Protein 5A52 (pdb70)

Solvent-accessible surface area: 8551 Å² total; per-residue (Å²): 113,19,89,0,63,0,31,0,64,85,2,37,87,3,0,71,75,85,166,101,16,0,19,0,26,0,21,0,61,12,57,203,57,142,40,150,4,124,45,25,131,142,24,36,85,1,104,1,96,33,75,12,70,1,59,3,108,63,50,112,60,49,0,20,0,11,0,40,7,74,62,142,156,66,98,38,72,111,0,1,50,4,88,10,99,2,13,45,0,23,106,3,27,128,65,12,157,162,108,23,148,68,17,88,132,46,43,85,39,77,117,39,94,56,64,240,194,55,16,19,43,97,31,0,56,0,29,35,98,142,13,20,5,61,5,30,0,106,8,76,155,27,124,30,1,34,0,40,1,36,0,39,49,93

InterPro domains:
  IPR000008 C2 domain [PF00168] (6-92)
  IPR000008 C2 domain [PS50004] (1-104)
  IPR000008 C2 domain [SM00239] (7-102)
  IPR035892 C2 domain superfamily [G3DSA:2.60.40.150] (4-164)
  IPR035892 C2 domain superfamily [SSF49562] (2-161)
  IPR044562 Protein C2-DOMAIN ABA-RELATED [PTHR45933] (3-166)

Sequence (154 aa):
VGLLRIHVKRGVNNLAIRDISSSDPYIVVHCGKQKLKTRVVKHSVNPEWNDDLTLSVTDPNLPIKLTVYDYDLLSADDKMGEAEFHIGPFIEAIKFAHQLGPGLPNGTIIKKIEPSRKNCLSESSHIVLGKIVQNMFLRLQHVECGEVELQLEWI

Foldseek 3Di:
DWKKKKFFFKKDQWDADPVQAFFKKKWKDFPHDTDIFDTHPRDRIDGRRGIDMDDDDDQAGKIKMWMWGDDPPDPTDTGFMFIDGCVVVVVLVVVDVVVDPVDDAFDFSDWAADDPPGFAPGIWTFGGVWTKIWGWGFGPPHPGMIITIMMTID

GO terms:
  GO:0005509 calcium ion binding (F, IDA)
  GO:0005634 nucleus (C, IDA)
  GO:0005886 plasma membrane (C, IDA)
  GO:0005543 phospholipid binding (F, IMP)
  GO:0009789 positive regulation of abscisic acid-activated signaling pathway (P, IMP)
  GO:0005515 protein binding (F, IPI)
  GO:0009737 response to abscisic acid (P, IDA)

B-factor: mean 32.57, std 14.78, range [11.26, 95.15]

Organism: Arabidopsis thaliana (NCBI:txid3702)

Structure (mmCIF, N/CA/C/O backbone):
data_5A52
#
_entry.id   5A52
#
_cell.length_a   39.600
_cell.length_b   170.300
_cell.length_c   53.210
_cell.angle_alpha   90.00
_cell.angle_beta   90.00
_cell.angle_gamma   90.00
#
_symmetry.space_group_name_H-M   'C 2 2 21'
#
loop_
_entity.id
_entity.type
_entity.pdbx_description
1 polymer 'CALCIUM-DEPENDENT LIPID-BINDING DOMAIN-CONTAINING PROTEIN'
2 non-polymer 'SULFATE ION'
3 non-polymer GLYCEROL
4 non-polymer 'CALCIUM ION'
5 water water
#
loop_
_atom_site.group_PDB
_atom_site.id
_atom_site.type_symbol
_atom_site.label_atom_id
_atom_site.label_alt_id
_atom_site.label_comp_id
_atom_site.label_asym_id
_atom_site.label_entity_id
_atom_site.label_seq_id
_atom_site.pdbx_PDB_ins_code
_atom_site.Cartn_x
_atom_site.Cartn_y
_atom_site.Cartn_z
_atom_site.occupancy
_atom_site.B_iso_or_equiv
_atom_site.auth_seq_id
_atom_site.auth_comp_id
_atom_site.auth_asym_id
_atom_site.auth_atom_id
_atom_site.pdbx_PDB_model_num
ATOM 1 N N . VAL A 1 5 ? -3.737 14.346 57.575 1.00 59.22 5 VAL A N 1
ATOM 2 C CA . VAL A 1 5 ? -3.299 15.298 58.586 1.00 57.13 5 VAL A CA 1
ATOM 3 C C . VAL A 1 5 ? -2.124 14.774 59.411 1.00 53.94 5 VAL A C 1
ATOM 4 O O . VAL A 1 5 ? -1.993 13.572 59.621 1.00 50.88 5 VAL A O 1
ATOM 6 N N . GLY A 1 6 ? -1.271 15.692 59.862 1.00 54.64 6 GLY A N 1
ATOM 7 C CA . GLY A 1 6 ? -0.114 15.366 60.682 1.00 51.57 6 GLY A CA 1
ATOM 8 C C . GLY A 1 6 ? 0.709 16.617 60.949 1.00 52.76 6 GLY A C 1
ATOM 9 O O . GLY A 1 6 ? 0.330 17.702 60.516 1.00 52.15 6 GLY A O 1
ATOM 10 N N . LEU A 1 7 ? 1.827 16.482 61.657 1.00 51.50 7 LEU A N 1
ATOM 11 C CA . LEU A 1 7 ? 2.670 17.639 61.961 1.00 49.49 7 LEU A CA 1
ATOM 12 C C . LEU A 1 7 ? 4.048 17.528 61.324 1.00 46.28 7 LEU A C 1
ATOM 13 O O . LEU A 1 7 ? 4.830 16.654 61.671 1.00 44.95 7 LEU A O 1
ATOM 18 N N . LEU A 1 8 ? 4.359 18.437 60.412 1.00 44.98 8 LEU A N 1
ATOM 19 C CA . LEU A 1 8 ? 5.657 18.405 59.753 1.00 43.06 8 LEU A CA 1
ATOM 20 C C . LEU A 1 8 ? 6.656 19.317 60.446 1.00 37.10 8 LEU A C 1
ATOM 21 O O . LEU A 1 8 ? 6.470 20.530 60.465 1.00 40.06 8 LEU A O 1
ATOM 26 N N . ARG A 1 9 ? 7.706 18.740 61.026 1.00 34.33 9 ARG A N 1
ATOM 27 C CA . ARG A 1 9 ? 8.796 19.545 61.568 1.00 38.13 9 ARG A CA 1
ATOM 28 C C . ARG A 1 9 ? 9.852 19.809 60.502 1.00 34.49 9 ARG A C 1
ATOM 29 O O . ARG A 1 9 ? 10.464 18.883 59.981 1.00 32.67 9 ARG A O 1
ATOM 37 N N . ILE A 1 10 ? 10.053 21.083 60.192 1.00 32.45 10 ILE A N 1
ATOM 38 C CA . ILE A 1 10 ? 11.057 21.501 59.223 1.00 30.47 10 ILE A CA 1
ATOM 39 C C . ILE A 1 10 ? 12.258 22.045 59.975 1.00 27.50 10 ILE A C 1
ATOM 40 O O . ILE A 1 10 ? 12.170 23.114 60.576 1.00 27.98 10 ILE A O 1
ATOM 45 N N . HIS A 1 11 ? 13.369 21.318 59.981 1.00 25.26 11 HIS A N 1
ATOM 46 C CA . HIS A 1 11 ? 14.564 21.866 60.595 1.00 27.65 11 HIS A CA 1
ATOM 47 C C . HIS A 1 11 ? 15.300 22.660 59.540 1.00 25.41 11 HIS A C 1
ATOM 48 O O . HIS A 1 11 ? 15.837 22.088 58.606 1.00 23.72 11 HIS A O 1
ATOM 55 N N . VAL A 1 12 ? 15.283 23.979 59.677 1.00 23.87 12 VAL A N 1
ATOM 56 C CA . VAL A 1 12 ? 15.994 24.834 58.738 1.00 23.59 12 VAL A CA 1
ATOM 57 C C . VAL A 1 12 ? 17.427 24.950 59.220 1.00 24.86 12 VAL A C 1
ATOM 58 O O . VAL A 1 12 ? 17.690 25.622 60.218 1.00 26.16 12 VAL A O 1
ATOM 62 N N . LYS A 1 13 ? 18.354 24.283 58.542 1.00 21.11 13 LYS A N 1
ATOM 63 C CA . LYS A 1 13 ? 19.720 24.218 59.045 1.00 19.88 13 LYS A CA 1
ATOM 64 C C . LYS A 1 13 ? 20.552 25.431 58.670 1.00 22.85 13 LYS A C 1
ATOM 65 O O . LYS A 1 13 ? 21.072 26.123 59.537 1.00 24.17 13 LYS A O 1
ATOM 71 N N . ARG A 1 14 ? 20.686 25.701 57.379 1.00 19.36 14 ARG A N 1
ATOM 72 C CA . ARG A 1 14 ? 21.586 26.767 56.988 1.00 18.81 14 ARG A CA 1
ATOM 73 C C . ARG A 1 14 ? 21.266 27.224 55.585 1.00 17.89 14 ARG A C 1
ATOM 74 O O . ARG A 1 14 ? 20.564 26.525 54.845 1.00 16.96 14 ARG A O 1
ATOM 82 N N . GLY A 1 15 ? 21.749 28.416 55.261 1.00 17.77 15 GLY A N 1
ATOM 83 C CA . GLY A 1 15 ? 21.797 28.888 53.892 1.00 15.10 15 GLY A CA 1
ATOM 84 C C . GLY A 1 15 ? 23.233 28.932 53.424 1.00 17.64 15 GLY A C 1
ATOM 85 O O . GLY A 1 15 ? 24.172 29.147 54.214 1.00 19.40 15 GLY A O 1
ATOM 86 N N . VAL A 1 16 ? 23.413 28.720 52.130 1.00 16.85 16 VAL A N 1
ATOM 87 C CA . VAL A 1 16 ? 24.742 28.655 51.535 1.00 17.61 16 VAL A CA 1
ATOM 88 C C . VAL A 1 16 ? 24.808 29.600 50.335 1.00 16.63 16 VAL A C 1
ATOM 89 O O . VAL A 1 16 ? 24.006 29.488 49.401 1.00 18.32 16 VAL A O 1
ATOM 93 N N . ASN A 1 17 ? 25.729 30.562 50.392 1.00 17.19 17 ASN A N 1
ATOM 94 C CA A ASN A 1 17 ? 25.979 31.543 49.325 0.54 18.55 17 ASN A CA 1
ATOM 95 C CA B ASN A 1 17 ? 25.954 31.459 49.259 0.46 18.56 17 ASN A CA 1
ATOM 96 C C . ASN A 1 17 ? 24.709 32.252 48.892 1.00 17.83 17 ASN A C 1
ATOM 97 O O . ASN A 1 17 ? 24.382 32.345 47.708 1.00 14.55 17 ASN A O 1
ATOM 106 N N . LEU A 1 18 ? 24.009 32.792 49.875 1.00 14.32 18 LEU A N 1
ATOM 107 C CA . LEU A 1 18 ? 22.811 33.557 49.544 1.00 15.76 18 LEU A CA 1
ATOM 108 C C . LEU A 1 18 ? 23.136 34.883 48.880 1.00 12.80 18 LEU A C 1
ATOM 109 O O . LEU A 1 18 ? 24.287 35.383 48.920 1.00 17.09 18 LEU A O 1
ATOM 114 N N . ALA A 1 19 ? 22.121 35.470 48.262 1.00 12.45 19 ALA A N 1
ATOM 115 C CA . ALA A 1 19 ? 22.332 36.701 47.510 1.00 14.99 19 ALA A CA 1
ATOM 116 C C . ALA A 1 19 ? 22.472 37.921 48.382 1.00 14.28 19 ALA A C 1
ATOM 117 O O . ALA A 1 19 ? 21.920 37.990 49.495 1.00 16.45 19 ALA A O 1
ATOM 119 N N . ILE A 1 20 ? 23.227 38.896 47.873 1.00 13.39 20 ILE A N 1
ATOM 120 C CA . ILE A 1 20 ? 23.375 40.171 48.544 1.00 15.24 20 ILE A CA 1
ATOM 121 C C . ILE A 1 20 ? 22.248 41.105 48.158 1.00 16.24 20 ILE A C 1
ATOM 122 O O . ILE A 1 20 ? 22.001 41.330 46.964 1.00 17.00 20 ILE A O 1
ATOM 127 N N . ARG A 1 21 ? 21.546 41.633 49.156 1.00 14.02 21 ARG A N 1
ATOM 128 C CA . ARG A 1 21 ? 20.483 42.606 48.906 1.00 15.49 21 ARG A CA 1
ATOM 129 C C . ARG A 1 21 ? 20.656 43.947 49.631 1.00 18.72 21 ARG A C 1
ATOM 130 O O . ARG A 1 21 ? 19.831 44.868 49.462 1.00 18.64 21 ARG A O 1
ATOM 138 N N . ASP A 1 22 ? 21.724 44.084 50.418 1.00 15.45 22 ASP A N 1
ATOM 139 C CA . ASP A 1 22 ? 22.006 45.342 51.097 1.00 16.94 22 ASP A CA 1
ATOM 140 C C . ASP A 1 22 ? 23.474 45.733 50.921 1.00 18.96 22 ASP A C 1
ATOM 141 O O . ASP A 1 22 ? 24.117 46.205 51.866 1.00 20.42 22 ASP A O 1
ATOM 146 N N . ILE A 1 23 ? 23.962 45.500 49.709 1.00 16.09 23 ILE A N 1
ATOM 147 C CA . ILE A 1 23 ? 25.286 45.898 49.204 1.00 16.26 23 ILE A CA 1
ATOM 148 C C . ILE A 1 23 ? 26.422 45.102 49.833 1.00 16.43 23 ILE A C 1
ATOM 149 O O . ILE A 1 23 ? 27.151 44.384 49.145 1.00 17.61 23 ILE A O 1
ATOM 154 N N . SER A 1 24 ? 26.550 45.213 51.145 1.00 15.28 24 SER A N 1
ATOM 155 C CA . SER A 1 24 ? 27.647 44.568 51.863 1.00 16.31 24 SER A CA 1
ATOM 156 C C . SER A 1 24 ? 27.250 43.209 52.445 1.00 15.53 24 SER A C 1
ATOM 157 O O . SER A 1 24 ? 28.090 42.366 52.747 1.00 17.51 24 SER A O 1
ATOM 160 N N . SER A 1 25 ? 25.938 42.988 52.589 1.00 13.19 25 SER A N 1
ATOM 161 C CA . SER A 1 25 ? 25.444 41.792 53.234 1.00 12.43 25 SER A CA 1
ATOM 162 C C . SER A 1 25 ? 23.953 41.681 52.944 1.00 16.11 25 SER A C 1
ATOM 163 O O . SER A 1 25 ? 23.412 42.453 52.126 1.00 15.83 25 SER A O 1
ATOM 166 N N . SER A 1 26 ? 23.321 40.727 53.626 1.00 14.95 26 SER A N 1
ATOM 167 C CA . SER A 1 26 ? 21.855 40.617 53.732 1.00 13.45 26 SER A CA 1
ATOM 168 C C . SER A 1 26 ? 21.570 40.251 55.180 1.00 14.18 26 SER A C 1
ATOM 169 O O . SER A 1 26 ? 22.502 39.893 55.926 1.00 15.32 26 SER A O 1
ATOM 172 N N . ASP A 1 27 ? 20.304 40.368 55.584 1.00 14.21 27 ASP A N 1
ATOM 173 C CA . ASP A 1 27 ? 19.835 39.914 56.896 1.00 12.86 27 ASP A CA 1
ATOM 174 C C . ASP A 1 27 ? 18.772 38.821 56.679 1.00 14.58 27 ASP A C 1
ATOM 175 O O . ASP A 1 27 ? 17.571 39.064 56.833 1.00 13.69 27 ASP A O 1
ATOM 180 N N . PRO A 1 28 ? 19.197 37.608 56.334 1.00 13.59 28 PRO A N 1
ATOM 181 C CA . PRO A 1 28 ? 18.219 36.639 55.810 1.00 13.48 28 PRO A CA 1
ATOM 182 C C . PRO A 1 28 ? 17.362 35.947 56.861 1.00 14.01 28 PRO A C 1
ATOM 183 O O . PRO A 1 28 ? 17.814 35.572 57.950 1.00 14.60 28 PRO A O 1
ATOM 187 N N . TYR A 1 29 ? 16.104 35.765 56.487 1.00 13.20 29 TYR A N 1
ATOM 188 C CA . TYR A 1 29 ? 15.204 34.867 57.186 1.00 13.70 29 TYR A CA 1
ATOM 189 C C . TYR A 1 29 ? 14.352 34.144 56.164 1.00 15.91 29 TYR A C 1
ATOM 190 O O . TYR A 1 29 ? 14.252 34.550 54.998 1.00 14.11 29 TYR A O 1
ATOM 199 N N . ILE A 1 30 ? 13.709 33.078 56.616 1.00 14.47 30 ILE A N 1
ATOM 200 C CA . ILE A 1 30 ? 12.905 32.248 55.727 1.00 12.68 30 ILE A CA 1
ATOM 201 C C . ILE A 1 30 ? 11.451 32.307 56.126 1.00 15.62 30 ILE A C 1
ATOM 202 O O . ILE A 1 30 ? 11.145 32.331 57.315 1.00 16.73 30 ILE A O 1
ATOM 207 N N . VAL A 1 31 ? 10.574 32.363 55.127 1.00 14.71 31 VAL A N 1
ATOM 208 C CA . VAL A 1 31 ? 9.133 32.180 55.359 1.00 18.12 31 VAL A CA 1
ATOM 209 C C . VAL A 1 31 ? 8.717 30.884 54.681 1.00 19.23 31 VAL A C 1
ATOM 210 O O . VAL A 1 31 ? 8.966 30.695 53.496 1.00 17.95 31 VAL A O 1
ATOM 214 N N . VAL A 1 32 ? 8.057 29.998 55.423 1.00 19.92 32 VAL A N 1
ATOM 215 C CA . VAL A 1 32 ? 7.503 28.798 54.819 1.00 20.93 32 VAL A CA 1
ATOM 216 C C . VAL A 1 32 ? 6.015 29.004 54.758 1.00 25.45 32 VAL A C 1
ATOM 217 O O . VAL A 1 32 ? 5.416 29.475 55.719 1.00 22.83 32 VAL A O 1
ATOM 221 N N . HIS A 1 33 ? 5.405 28.729 53.625 1.00 27.25 33 HIS A N 1
ATOM 222 C CA . HIS A 1 33 ? 3.971 28.800 53.667 1.00 34.48 33 HIS A CA 1
ATOM 223 C C . HIS A 1 33 ? 3.322 27.709 52.851 1.00 36.74 33 HIS A C 1
ATOM 224 O O . HIS A 1 33 ? 3.744 27.336 51.758 1.00 29.98 33 HIS A O 1
ATOM 231 N N . CYS A 1 34 ? 2.317 27.135 53.479 1.00 37.16 34 CYS A N 1
ATOM 232 C CA . CYS A 1 34 ? 1.625 25.991 52.948 1.00 41.52 34 CYS A CA 1
ATOM 233 C C . CYS A 1 34 ? 0.161 26.384 52.988 1.00 46.18 34 CYS A C 1
ATOM 234 O O . CYS A 1 34 ? -0.372 26.624 54.076 1.00 46.32 34 CYS A O 1
ATOM 237 N N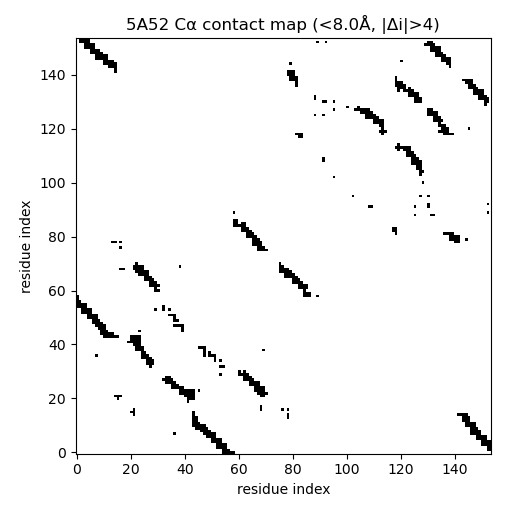 . GLY A 1 35 ? -0.466 26.529 51.822 1.00 49.32 35 GLY A N 1
ATOM 238 C CA . GLY A 1 35 ? -1.768 27.167 51.759 1.00 54.54 35 GLY A CA 1
ATOM 239 C C . GLY A 1 35 ? -1.790 28.505 52.477 1.00 53.45 35 GLY A C 1
ATOM 240 O O . GLY A 1 35 ? -1.449 29.560 51.929 1.00 57.84 35 GLY A O 1
ATOM 241 N N . LYS A 1 36 ? -2.142 28.433 53.751 1.00 53.97 36 LYS A N 1
ATOM 242 C CA . LYS A 1 36 ? -2.490 29.611 54.525 1.00 49.48 36 LYS A CA 1
ATOM 243 C C . LYS A 1 36 ? -1.705 29.699 55.830 1.00 43.75 36 LYS A C 1
ATOM 244 O O . LYS A 1 36 ? -1.755 30.710 56.529 1.00 45.72 36 LYS A O 1
ATOM 250 N N . GLN A 1 37 ? -0.999 28.628 56.166 1.00 44.35 37 GLN A N 1
ATOM 251 C CA . GLN A 1 37 ? 0.003 28.714 57.209 1.00 41.61 37 GLN A CA 1
ATOM 252 C C . GLN A 1 37 ? 1.139 29.569 56.670 1.00 35.35 37 GLN A C 1
ATOM 253 O O . GLN A 1 37 ? 1.506 29.442 55.505 1.00 34.82 37 GLN A O 1
ATOM 259 N N . LYS A 1 38 ? 1.645 30.474 57.494 1.00 31.60 38 LYS A N 1
ATOM 260 C CA . LYS A 1 38 ? 2.910 31.157 57.207 1.00 30.05 38 LYS A CA 1
ATOM 261 C C . LYS A 1 38 ? 3.745 31.153 58.466 1.00 31.63 38 LYS A C 1
ATOM 262 O O . LYS A 1 38 ? 3.313 31.648 59.499 1.00 36.74 38 LYS A O 1
ATOM 268 N N . LEU A 1 39 ? 4.927 30.559 58.392 1.00 24.48 39 LEU A N 1
ATOM 269 C CA . LEU A 1 39 ? 5.805 30.485 59.541 1.00 24.71 39 LEU A CA 1
ATOM 270 C C . LEU A 1 39 ? 7.135 31.085 59.134 1.00 26.57 39 LEU A C 1
ATOM 271 O O . LEU A 1 39 ? 7.521 30.984 57.970 1.00 23.57 39 LEU A O 1
ATOM 276 N N . LYS A 1 40 ? 7.820 31.711 60.076 1.00 23.18 40 LYS A N 1
ATOM 277 C CA . LYS A 1 40 ? 9.101 32.352 59.763 1.00 19.52 40 LYS A CA 1
ATOM 278 C C . LYS A 1 40 ? 10.207 31.923 60.715 1.00 25.42 40 LYS A C 1
ATOM 279 O O . LYS A 1 40 ? 9.968 31.645 61.900 1.00 23.09 40 LYS A O 1
ATOM 285 N N . THR A 1 41 ? 11.428 31.860 60.196 1.00 18.29 41 THR A N 1
ATOM 286 C CA . THR A 1 41 ? 12.610 31.690 61.037 1.00 18.79 41 THR A CA 1
ATOM 287 C C . THR A 1 41 ? 13.073 32.996 61.670 1.00 18.31 41 THR A C 1
ATOM 288 O O . THR A 1 41 ? 12.619 34.086 61.298 1.00 19.41 41 THR A O 1
ATOM 292 N N . ARG A 1 42 ? 14.040 32.877 62.574 1.00 18.33 42 ARG A N 1
ATOM 293 C CA . ARG A 1 42 ? 14.755 34.043 63.074 1.00 16.83 42 ARG A CA 1
ATOM 294 C C . ARG A 1 42 ? 15.586 34.683 61.963 1.00 16.43 42 ARG A C 1
ATOM 295 O O . ARG A 1 42 ? 15.859 34.065 60.918 1.00 17.55 42 ARG A O 1
ATOM 303 N N . VAL A 1 43 ? 15.951 35.933 62.183 1.00 16.90 43 VAL A N 1
ATOM 304 C CA . VAL A 1 43 ? 16.790 36.671 61.256 1.00 16.05 43 VAL A CA 1
ATOM 305 C C . VAL A 1 43 ? 18.243 36.475 61.681 1.00 18.57 43 VAL A C 1
ATOM 306 O O . VAL A 1 43 ? 18.578 36.585 62.872 1.00 19.15 43 VAL A O 1
ATOM 310 N N . VAL A 1 44 ? 19.108 36.193 60.717 1.00 16.20 44 VAL A N 1
ATOM 311 C CA . VAL A 1 44 ? 20.538 36.210 60.964 1.00 15.62 44 VAL A CA 1
ATOM 312 C C . VAL A 1 44 ? 21.091 37.487 60.347 1.00 19.72 44 VAL A C 1
ATOM 313 O O . VAL A 1 44 ? 20.968 37.706 59.146 1.00 20.12 44 VAL A O 1
ATOM 317 N N . LYS A 1 45 ? 21.692 38.351 61.160 1.00 17.77 45 LYS A N 1
ATOM 318 C CA . LYS A 1 45 ? 22.125 39.652 60.660 1.00 17.44 45 LYS A CA 1
ATOM 319 C C . LYS A 1 45 ? 23.457 39.556 59.920 1.00 18.35 45 LYS A C 1
ATOM 320 O O . LYS A 1 45 ? 24.352 38.807 60.332 1.00 17.72 45 LYS A O 1
ATOM 326 N N . HIS A 1 46 ? 23.558 40.312 58.828 1.00 16.69 46 HIS A N 1
ATOM 327 C CA . HIS A 1 46 ? 24.813 40.503 58.088 1.00 17.57 46 HIS A CA 1
ATOM 328 C C . HIS A 1 46 ? 25.492 39.189 57.714 1.00 19.22 46 HIS A C 1
ATOM 329 O O . HIS A 1 46 ? 26.656 38.946 58.085 1.00 17.00 46 HIS A O 1
ATOM 336 N N . SER A 1 47 ? 24.785 38.349 56.945 1.00 13.87 47 SER A N 1
ATOM 337 C CA . SER A 1 47 ? 25.264 37.004 56.619 1.00 14.33 47 SER A CA 1
ATOM 338 C C . SER A 1 47 ? 24.709 36.541 55.291 1.00 16.52 47 SER A C 1
ATOM 339 O O . SER A 1 47 ? 23.528 36.772 55.002 1.00 17.98 47 SER A O 1
ATOM 342 N N . VAL A 1 48 ? 25.535 35.901 54.470 1.00 16.06 48 VAL A N 1
ATOM 343 C CA . VAL A 1 48 ? 25.005 35.183 53.314 1.00 13.66 48 VAL A CA 1
ATOM 344 C C . VAL A 1 48 ? 25.257 33.698 53.446 1.00 16.72 48 VAL A C 1
ATOM 345 O O . VAL A 1 48 ? 24.996 32.949 52.513 1.00 17.32 48 VAL A O 1
ATOM 349 N N . ASN A 1 49 ? 25.754 33.267 54.603 1.00 14.27 49 ASN A N 1
ATOM 350 C CA . ASN A 1 49 ? 25.806 31.834 54.914 1.00 16.31 49 ASN A CA 1
ATOM 351 C C . ASN A 1 49 ? 25.240 31.564 56.290 1.00 20.81 49 ASN A C 1
ATOM 352 O O . ASN A 1 49 ? 25.931 31.026 57.160 1.00 20.72 49 ASN A O 1
ATOM 357 N N . PRO A 1 50 ? 23.973 31.933 56.505 1.00 15.98 50 PRO A N 1
ATOM 358 C CA . PRO A 1 50 ? 23.403 31.905 57.849 1.00 15.40 50 PRO A CA 1
ATOM 359 C C . PRO A 1 50 ? 23.195 30.510 58.378 1.00 18.57 50 PRO A C 1
ATOM 360 O O . PRO A 1 50 ? 22.726 29.623 57.665 1.00 21.39 50 PRO A O 1
ATOM 364 N N . GLU A 1 51 ? 23.531 30.325 59.650 1.00 17.82 51 GLU A N 1
ATOM 365 C CA . GLU A 1 51 ? 23.292 29.045 60.298 1.00 21.14 51 GLU A CA 1
ATOM 366 C C . GLU A 1 51 ? 22.066 29.186 61.169 1.00 23.04 51 GLU A C 1
ATOM 367 O O . GLU A 1 51 ? 22.166 29.403 62.384 1.00 26.63 51 GLU A O 1
ATOM 373 N N . TRP A 1 52 ? 20.904 29.097 60.548 1.00 17.91 52 TRP A N 1
ATOM 374 C CA . TRP A 1 52 ? 19.677 29.377 61.253 1.00 20.68 52 TRP A CA 1
ATOM 375 C C . TRP A 1 52 ? 19.476 28.397 62.399 1.00 22.14 52 TRP A C 1
ATOM 376 O O . TRP A 1 52 ? 19.155 28.803 63.513 1.00 20.64 52 TRP A O 1
ATOM 387 N N . ASN A 1 53 ? 19.668 27.112 62.109 1.00 23.27 53 ASN A N 1
ATOM 388 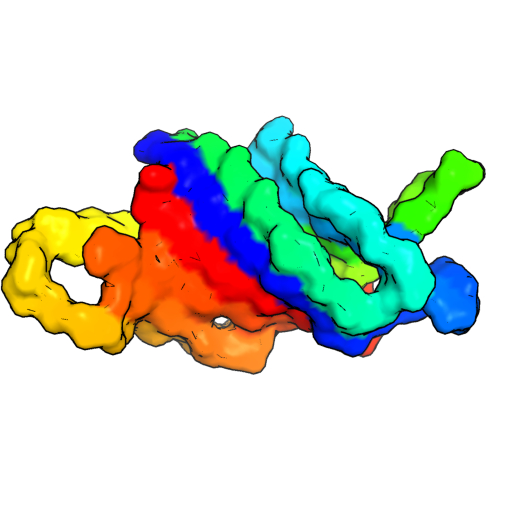C CA . ASN A 1 53 ? 19.418 26.062 63.084 1.00 24.22 53 ASN A CA 1
ATOM 389 C C . ASN A 1 53 ? 18.100 26.261 63.812 1.00 28.33 53 ASN A C 1
ATOM 390 O O . ASN A 1 53 ? 18.042 26.232 65.040 1.00 25.53 53 ASN A O 1
ATOM 395 N N . ASP A 1 54 ? 17.046 26.462 63.032 1.00 23.04 54 ASP A N 1
ATOM 396 C CA . ASP A 1 54 ? 15.754 26.886 63.542 1.00 23.80 54 ASP A CA 1
ATOM 397 C C . ASP A 1 54 ? 14.669 25.914 63.120 1.00 31.28 54 ASP A C 1
ATOM 398 O O . ASP A 1 54 ? 14.645 25.471 61.970 1.00 30.92 54 ASP A O 1
ATOM 403 N N . ASP A 1 55 ? 13.769 25.569 64.036 1.00 31.56 55 ASP A N 1
ATOM 404 C CA . ASP A 1 55 ? 12.730 24.601 63.710 1.00 34.14 55 ASP A CA 1
ATOM 405 C C . ASP A 1 55 ? 11.376 25.249 63.464 1.00 28.44 55 ASP A C 1
ATOM 406 O O . ASP A 1 55 ? 10.937 26.122 64.214 1.00 34.73 55 ASP A O 1
ATOM 411 N N . LEU A 1 56 ? 10.724 24.816 62.393 1.00 29.28 56 LEU A N 1
ATOM 412 C CA . LEU A 1 56 ? 9.373 25.238 62.087 1.00 27.89 56 LEU A CA 1
ATOM 413 C C . LEU A 1 56 ? 8.497 24.005 62.160 1.00 39.28 56 LEU A C 1
ATOM 414 O O . LEU A 1 56 ? 8.945 22.906 61.844 1.00 37.77 56 LEU A O 1
ATOM 419 N N . THR A 1 57 ? 7.258 24.180 62.597 1.00 34.07 57 THR A N 1
ATOM 420 C CA . THR A 1 57 ? 6.344 23.057 62.699 1.00 39.62 57 THR A CA 1
ATOM 421 C C . THR A 1 57 ? 5.072 23.367 61.923 1.00 36.01 57 THR A C 1
ATOM 422 O O . THR A 1 57 ? 4.321 24.271 62.276 1.00 41.24 57 THR A O 1
ATOM 426 N N . LEU A 1 58 ? 4.836 22.607 60.862 1.00 42.21 58 LEU A N 1
ATOM 427 C CA . LEU A 1 58 ? 3.704 22.850 59.986 1.00 42.13 58 LEU A CA 1
ATOM 428 C C . LEU A 1 58 ? 2.611 21.805 60.202 1.00 45.87 58 LEU A C 1
ATOM 429 O O . LEU A 1 58 ? 2.905 20.6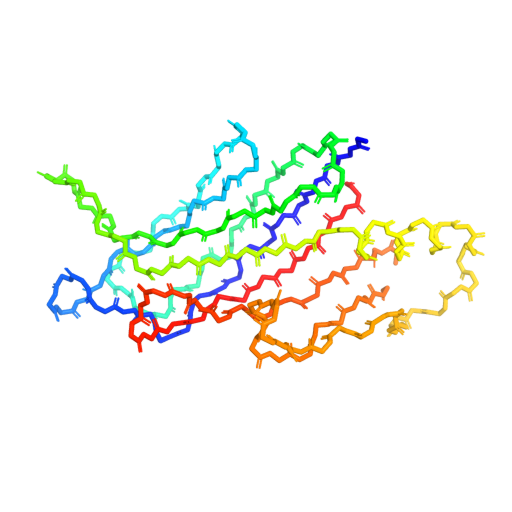24 60.396 1.00 47.94 58 LEU A O 1
ATOM 434 N N . SER A 1 59 ? 1.358 22.246 60.174 1.00 47.23 59 SER A N 1
ATOM 435 C CA . SER A 1 59 ? 0.229 21.327 60.256 1.00 50.04 59 SER A CA 1
ATOM 436 C C . SER A 1 59 ? -0.233 20.971 58.855 1.00 49.98 59 SER A C 1
ATOM 437 O O . SER A 1 59 ? -0.748 21.816 58.128 1.00 52.13 59 SER A O 1
ATOM 440 N N . VAL A 1 60 ? -0.037 19.719 58.468 1.00 50.76 60 VAL A N 1
ATOM 441 C CA . VAL A 1 60 ? -0.448 19.290 57.144 1.00 54.03 60 VAL A CA 1
ATOM 442 C C . VAL A 1 60 ? -1.889 18.802 57.183 1.00 59.87 60 VAL A C 1
ATOM 443 O O . VAL A 1 60 ? -2.273 18.068 58.086 1.00 56.70 60 VAL A O 1
ATOM 447 N N . THR A 1 61 ? -2.697 19.250 56.231 1.00 58.55 61 THR A N 1
ATOM 448 C CA . THR A 1 61 ? -4.021 18.673 56.044 1.00 63.07 61 THR A CA 1
ATOM 449 C C . THR A 1 61 ? -3.980 17.807 54.802 1.00 62.93 61 THR A C 1
ATOM 450 O O . THR A 1 61 ? -4.358 16.635 54.815 1.00 62.04 61 THR A O 1
ATOM 454 N N . ASP A 1 62 ? -3.479 18.418 53.736 1.00 58.16 62 ASP A N 1
ATOM 455 C CA . ASP A 1 62 ? -3.472 17.855 52.398 1.00 51.45 62 ASP A CA 1
ATOM 456 C C . ASP A 1 62 ? -2.036 17.562 51.973 1.00 53.14 62 ASP A C 1
ATOM 457 O O . ASP A 1 62 ? -1.303 18.468 51.595 1.00 50.65 62 ASP A O 1
ATOM 462 N N . PRO A 1 63 ? -1.634 16.285 52.015 1.00 52.74 63 PRO A N 1
ATOM 463 C CA . PRO A 1 63 ? -0.237 15.923 51.750 1.00 51.87 63 PRO A CA 1
ATOM 464 C C . PRO A 1 63 ? 0.251 16.211 50.327 1.00 46.03 63 PRO A C 1
ATOM 465 O O . PRO A 1 63 ? 1.454 16.112 50.086 1.00 42.04 63 PRO A O 1
ATOM 469 N N . ASN A 1 64 ? -0.644 16.565 49.410 1.00 46.09 64 ASN A N 1
ATOM 470 C CA . ASN A 1 64 ? -0.253 16.717 48.011 1.00 45.41 64 ASN A CA 1
ATOM 471 C C . ASN A 1 64 ? 0.012 18.152 47.559 1.00 46.72 64 ASN A C 1
ATOM 472 O O . ASN A 1 64 ? 0.528 18.365 46.460 1.00 41.92 64 ASN A O 1
ATOM 477 N N . LEU A 1 65 ? -0.332 19.138 48.383 1.00 42.91 65 LEU A N 1
ATOM 478 C CA . LEU A 1 65 ? -0.074 20.518 47.987 1.00 42.50 65 LEU A CA 1
ATOM 479 C C . LEU A 1 65 ? 1.344 20.900 48.382 1.00 41.91 65 LEU A C 1
ATOM 480 O O . LEU A 1 65 ? 1.835 20.487 49.431 1.00 39.50 65 LEU A O 1
ATOM 485 N N . PRO A 1 66 ? 2.015 21.673 47.522 1.00 40.77 66 PRO A N 1
ATOM 486 C CA . PRO A 1 66 ? 3.437 21.946 47.731 1.00 36.93 66 PRO A CA 1
ATOM 487 C C . PRO A 1 66 ? 3.669 22.853 48.920 1.00 31.54 66 PRO A C 1
ATOM 488 O O . PRO A 1 66 ? 2.790 23.617 49.297 1.00 34.03 66 PRO A O 1
ATOM 492 N N . ILE A 1 67 ? 4.855 22.750 49.503 1.00 29.68 67 ILE A N 1
ATOM 493 C CA . ILE A 1 67 ? 5.274 23.640 50.565 1.00 27.53 67 ILE A CA 1
ATOM 494 C C . ILE A 1 67 ? 6.228 24.661 49.951 1.00 23.99 67 ILE A C 1
ATOM 495 O O . ILE A 1 67 ? 7.184 24.280 49.279 1.00 26.08 67 ILE A O 1
ATOM 500 N N . LYS A 1 68 ? 5.945 25.946 50.147 1.00 23.24 68 LYS A N 1
ATOM 501 C CA . LYS A 1 68 ? 6.746 27.003 49.527 1.00 21.66 68 LYS A CA 1
ATOM 502 C C . LYS A 1 68 ? 7.680 27.616 50.548 1.00 24.77 68 LYS A C 1
ATOM 503 O O . LYS A 1 68 ? 7.281 27.865 51.679 1.00 22.82 68 LYS A O 1
ATOM 505 N N . LEU A 1 69 ? 8.929 27.838 50.146 1.00 18.52 69 LEU A N 1
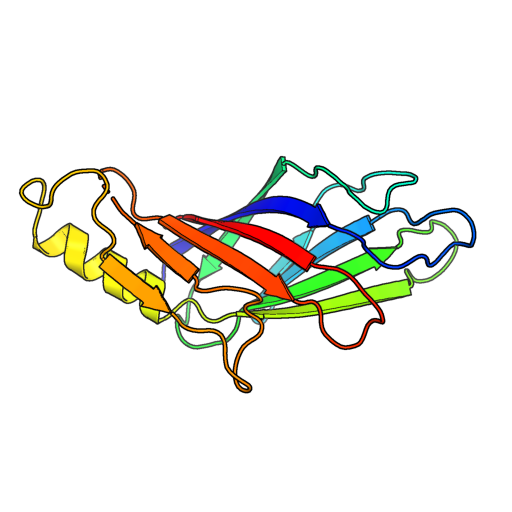ATOM 506 C CA . LEU A 1 69 ? 9.927 28.435 51.031 1.00 19.76 69 LEU A CA 1
ATOM 507 C C . LEU A 1 69 ? 10.459 29.688 50.343 1.00 18.83 69 LEU A C 1
ATOM 508 O O . LEU A 1 69 ? 10.742 29.662 49.148 1.00 20.69 69 LEU A O 1
ATOM 513 N N . THR A 1 70 ? 10.558 30.802 51.071 1.00 17.20 70 THR A N 1
ATOM 514 C CA . THR A 1 70 ? 11.085 32.028 50.472 1.00 17.59 70 THR A CA 1
ATOM 515 C C . THR A 1 70 ? 12.073 32.658 51.439 1.00 16.30 70 THR A C 1
ATOM 516 O O . THR A 1 70 ? 11.853 32.661 52.640 1.00 17.99 70 THR A O 1
ATOM 520 N N . VAL A 1 71 ? 13.179 33.155 50.907 1.00 15.58 71 VAL A N 1
ATOM 521 C CA . VAL A 1 71 ? 14.157 33.855 51.742 1.00 13.57 71 VAL A CA 1
ATOM 522 C C . VAL A 1 71 ? 14.001 35.335 51.509 1.00 13.95 71 VAL A C 1
ATOM 523 O O . VAL A 1 71 ? 13.780 35.769 50.375 1.00 13.03 71 VAL A O 1
ATOM 527 N N . TYR A 1 72 ? 14.102 36.116 52.577 1.00 12.49 72 TYR A N 1
ATOM 528 C CA . TYR A 1 72 ? 13.977 37.569 52.527 1.00 11.39 72 TYR A CA 1
ATOM 529 C C . TYR A 1 72 ? 15.108 38.239 53.274 1.00 12.09 72 TYR A C 1
ATOM 530 O O . TYR A 1 72 ? 15.642 37.693 54.238 1.00 14.07 72 TYR A O 1
ATOM 539 N N . ASP A 1 73 ? 15.439 39.433 52.815 1.00 14.01 73 ASP A N 1
ATOM 540 C CA . ASP A 1 73 ? 16.420 40.309 53.466 1.00 13.87 73 ASP A CA 1
ATOM 541 C C . ASP A 1 73 ? 15.694 41.263 54.417 1.00 14.37 73 ASP A C 1
ATOM 542 O O . ASP A 1 73 ? 15.086 42.224 53.963 1.00 15.49 73 ASP A O 1
ATOM 547 N N . TYR A 1 74 ? 15.775 41.025 55.721 1.00 14.53 74 TYR A N 1
ATOM 548 C CA . TYR A 1 74 ? 15.012 41.864 56.647 1.00 16.98 74 TYR A CA 1
ATOM 549 C C . TYR A 1 74 ? 15.522 43.300 56.659 1.00 17.68 74 TYR A C 1
ATOM 550 O O . TYR A 1 74 ? 16.724 43.531 56.787 1.00 16.97 74 TYR A O 1
ATOM 559 N N . ASP A 1 75 ? 14.604 44.252 56.542 1.00 16.03 75 ASP A N 1
ATOM 560 C CA . ASP A 1 75 ? 14.927 45.678 56.596 1.00 17.39 75 ASP A CA 1
ATOM 561 C C . ASP A 1 75 ? 13.769 46.378 57.314 1.00 21.71 75 ASP A C 1
ATOM 562 O O . ASP A 1 75 ? 12.624 46.281 56.903 1.00 20.57 75 ASP A O 1
ATOM 567 N N . LEU A 1 76 ? 14.072 47.031 58.426 1.00 22.00 76 LEU A N 1
ATOM 568 C CA . LEU A 1 76 ? 13.027 47.626 59.263 1.00 23.96 76 LEU A CA 1
ATOM 569 C C . LEU A 1 76 ? 12.222 48.703 58.542 1.00 28.52 76 LEU A C 1
ATOM 570 O O . LEU A 1 76 ? 11.024 48.871 58.810 1.00 28.65 76 LEU A O 1
ATOM 575 N N . LEU A 1 77 ? 12.860 49.421 57.623 1.00 23.71 77 LEU A N 1
ATOM 576 C CA . LEU A 1 77 ? 12.254 50.619 57.051 1.00 28.90 77 LEU A CA 1
ATOM 577 C C . LEU A 1 77 ? 11.637 50.454 55.663 1.00 28.21 77 LEU A C 1
ATOM 578 O O . LEU A 1 77 ? 11.144 51.425 55.085 1.00 27.85 77 LEU A O 1
ATOM 583 N N . SER A 1 78 ? 11.652 49.242 55.122 1.00 22.18 78 SER A N 1
ATOM 584 C CA . SER A 1 78 ? 11.044 49.038 53.808 1.00 20.62 78 SER A CA 1
ATOM 585 C C . SER A 1 78 ? 10.673 47.582 53.661 1.00 18.20 78 SER A C 1
ATOM 586 O O . SER A 1 78 ? 11.119 46.754 54.437 1.00 21.81 78 SER A O 1
ATOM 589 N N . ALA A 1 79 ? 9.825 47.283 52.688 1.00 16.13 79 ALA A N 1
ATOM 590 C CA . ALA A 1 79 ? 9.460 45.903 52.420 1.00 16.63 79 ALA A CA 1
ATOM 591 C C . ALA A 1 79 ? 10.732 45.114 52.194 1.00 19.43 79 ALA A C 1
ATOM 592 O O . ALA A 1 79 ? 11.677 45.621 51.592 1.00 20.58 79 ALA A O 1
ATOM 594 N N . ASP A 1 80 ? 10.744 43.889 52.698 1.00 15.74 80 ASP A N 1
ATOM 595 C CA . ASP A 1 80 ? 11.936 43.049 52.654 1.00 16.41 80 ASP A CA 1
ATOM 596 C C . ASP A 1 80 ? 12.140 42.491 51.239 1.00 18.56 80 ASP A C 1
ATOM 597 O O . ASP A 1 80 ? 11.229 41.928 50.637 1.00 19.64 80 ASP A O 1
ATOM 602 N N . ASP A 1 81 ? 13.353 42.641 50.704 1.00 17.56 81 ASP A N 1
ATOM 603 C CA . ASP A 1 81 ? 13.655 42.140 49.367 1.00 15.01 81 ASP A CA 1
ATOM 604 C C . ASP A 1 81 ? 13.653 40.619 49.342 1.00 13.77 81 ASP A C 1
ATOM 605 O O . ASP A 1 81 ? 14.247 39.979 50.215 1.00 15.62 81 ASP A O 1
ATOM 610 N N . LYS A 1 82 ? 13.030 40.028 48.327 1.00 13.97 82 LYS A N 1
ATOM 611 C CA . LYS A 1 82 ? 13.144 38.590 48.132 1.00 13.60 82 LYS A CA 1
ATOM 612 C C . LYS A 1 82 ? 14.563 38.189 47.739 1.00 16.01 82 LYS A C 1
ATOM 613 O O . LYS A 1 82 ? 15.239 38.874 46.952 1.00 18.48 82 LYS A O 1
ATOM 619 N N . MET A 1 83 ? 14.972 37.046 48.262 1.00 14.54 83 MET A N 1
ATOM 620 C CA . MET A 1 83 ? 16.291 36.470 48.025 1.00 14.49 83 MET A CA 1
ATOM 621 C C . MET A 1 83 ? 16.194 35.024 47.589 1.00 12.57 83 MET A C 1
ATOM 622 O O . MET A 1 83 ? 17.051 34.231 47.940 1.00 15.83 83 MET A O 1
ATOM 627 N N . GLY A 1 84 ? 15.137 34.674 46.850 1.00 13.83 84 GLY A N 1
ATOM 628 C CA . GLY A 1 84 ? 15.010 33.314 46.366 1.00 14.50 84 GLY A CA 1
ATOM 629 C C . GLY A 1 84 ? 13.835 32.557 46.952 1.00 16.89 84 GLY A C 1
ATOM 630 O O . GLY A 1 84 ? 13.405 32.809 48.080 1.00 17.32 84 GLY A O 1
ATOM 631 N N . GLU A 1 85 ? 13.340 31.594 46.183 1.00 15.52 85 GLU A N 1
ATOM 632 C CA . GLU A 1 85 ? 12.221 30.787 46.635 1.00 17.12 85 GLU A CA 1
ATOM 633 C C . GLU A 1 85 ? 12.378 29.367 46.139 1.00 19.31 85 GLU A C 1
ATOM 634 O O . GLU A 1 85 ? 13.100 29.098 45.174 1.00 19.99 85 GLU A O 1
ATOM 640 N N . ALA A 1 86 ? 11.688 28.451 46.799 1.00 18.15 86 ALA A N 1
ATOM 641 C CA . ALA A 1 86 ? 11.693 27.066 46.359 1.00 16.52 86 ALA A CA 1
ATOM 642 C C . ALA A 1 86 ? 10.406 26.415 46.810 1.00 20.96 86 ALA A C 1
ATOM 643 O O . ALA A 1 86 ? 9.779 26.871 47.759 1.00 25.25 86 ALA A O 1
ATOM 645 N N . GLU A 1 87 ? 10.023 25.351 46.121 1.00 21.72 87 GLU A N 1
ATOM 646 C CA . GLU A 1 87 ? 8.858 24.563 46.510 1.00 21.06 87 GLU A CA 1
ATOM 647 C C . GLU A 1 87 ? 9.324 23.147 46.722 1.00 22.97 87 GLU A C 1
ATOM 648 O O . GLU A 1 87 ? 10.247 22.695 46.042 1.00 24.83 87 GLU A O 1
ATOM 654 N N . PHE A 1 88 ? 8.705 22.435 47.656 1.00 22.48 88 PHE A N 1
ATOM 655 C CA . PHE A 1 88 ? 8.965 21.004 47.744 1.00 21.93 88 PHE A CA 1
ATOM 656 C C . PHE A 1 88 ? 7.691 20.271 48.113 1.00 28.17 88 PHE A C 1
ATOM 657 O O . PHE A 1 88 ? 6.763 20.871 48.623 1.00 25.44 88 PHE A O 1
ATOM 665 N N . HIS A 1 89 ? 7.654 18.981 47.802 1.00 30.80 89 HIS A N 1
ATOM 666 C CA . HIS A 1 89 ? 6.477 18.151 48.043 1.00 30.95 89 HIS A CA 1
ATOM 667 C C . HIS A 1 89 ? 6.801 17.151 49.136 1.00 29.85 89 HIS A C 1
ATOM 668 O O . HIS A 1 89 ? 7.926 16.666 49.222 1.00 29.17 89 HIS A O 1
ATOM 675 N N . ILE A 1 90 ? 5.818 16.844 49.977 1.00 29.76 90 ILE A N 1
ATOM 676 C CA . ILE A 1 90 ? 6.057 15.937 51.085 1.00 27.98 90 ILE A CA 1
ATOM 677 C C . ILE A 1 90 ? 5.297 14.621 50.932 1.00 35.60 90 ILE A C 1
ATOM 678 O O . ILE A 1 90 ? 5.304 13.803 51.839 1.00 34.78 90 ILE A O 1
ATOM 683 N N . GLY A 1 91 ? 4.651 14.438 49.785 1.00 31.35 91 GLY A N 1
ATOM 684 C CA . GLY A 1 91 ? 4.005 13.173 49.450 1.00 37.80 91 GLY A CA 1
ATOM 685 C C . GLY A 1 91 ? 4.852 11.929 49.677 1.00 38.86 91 GLY A C 1
ATOM 686 O O . GLY A 1 91 ? 4.489 11.073 50.490 1.00 43.01 91 GLY A O 1
ATOM 687 N N . PRO A 1 92 ? 5.978 11.807 48.952 1.00 35.55 92 PRO A N 1
ATOM 688 C CA . PRO A 1 92 ? 6.922 10.688 49.092 1.00 41.88 92 PRO A CA 1
ATOM 689 C C . PRO A 1 92 ? 7.426 10.466 50.521 1.00 43.84 92 PRO A C 1
ATOM 690 O O . PRO A 1 92 ? 7.688 9.326 50.920 1.00 43.94 92 PRO A O 1
ATOM 694 N N . PHE A 1 93 ? 7.570 11.549 51.277 1.00 36.86 93 PHE A N 1
ATOM 695 C CA . PHE A 1 93 ? 8.026 11.466 52.655 1.00 34.85 93 PHE A CA 1
ATOM 696 C C . PHE A 1 93 ? 6.967 10.798 53.520 1.00 40.58 93 PHE A C 1
ATOM 697 O O . PHE A 1 93 ? 7.269 9.918 54.324 1.00 43.09 93 PHE A O 1
ATOM 705 N N . ILE A 1 94 ? 5.729 11.234 53.354 1.00 38.37 94 ILE A N 1
ATOM 706 C CA . ILE A 1 94 ? 4.619 10.697 54.130 1.00 39.43 94 ILE A CA 1
ATOM 707 C C . ILE A 1 94 ? 4.405 9.219 53.811 1.00 44.30 94 ILE A C 1
ATOM 708 O O . ILE A 1 94 ? 4.050 8.425 54.685 1.00 48.32 94 ILE A O 1
ATOM 713 N N . GLU A 1 95 ? 4.665 8.839 52.567 1.00 43.96 95 GLU A N 1
ATOM 714 C CA . GLU A 1 95 ? 4.532 7.441 52.176 1.00 46.90 95 GLU A CA 1
ATOM 715 C C . GLU A 1 95 ? 5.661 6.568 52.720 1.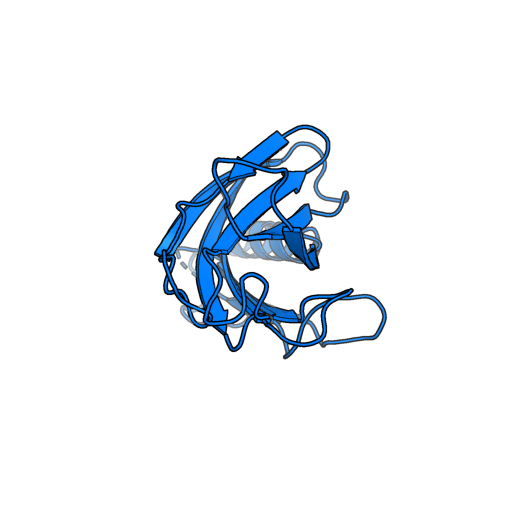00 47.06 95 GLU A C 1
ATOM 716 O O . GLU A 1 95 ? 5.437 5.412 53.085 1.00 49.28 95 GLU A O 1
ATOM 722 N N . ALA A 1 96 ? 6.871 7.112 52.773 1.00 39.78 96 ALA A N 1
ATOM 723 C CA . ALA A 1 96 ? 7.988 6.400 53.373 1.00 44.80 96 ALA A CA 1
ATOM 724 C C . ALA A 1 96 ? 7.725 6.173 54.859 1.00 47.90 96 ALA A C 1
ATOM 725 O O . ALA A 1 96 ? 8.151 5.170 55.432 1.00 48.30 96 ALA A O 1
ATOM 727 N N . ILE A 1 97 ? 7.012 7.114 55.473 1.00 43.85 97 ILE A N 1
ATOM 728 C CA . ILE A 1 97 ? 6.678 7.032 56.892 1.00 43.40 97 ILE A CA 1
ATOM 729 C C . ILE A 1 97 ? 5.664 5.926 57.156 1.00 46.58 97 ILE A C 1
ATOM 730 O O . ILE A 1 97 ? 5.845 5.125 58.072 1.00 48.17 97 ILE A O 1
ATOM 735 N N . LYS A 1 98 ? 4.598 5.898 56.358 1.00 46.29 98 LYS A N 1
ATOM 736 C CA . LYS A 1 98 ? 3.591 4.843 56.447 1.00 47.75 98 LYS A CA 1
ATOM 737 C C . LYS A 1 98 ? 4.246 3.478 56.375 1.00 54.61 98 LYS A C 1
ATOM 738 O O . LYS A 1 98 ? 3.948 2.578 57.165 1.00 52.85 98 LYS A O 1
ATOM 744 N N . PHE A 1 99 ? 5.149 3.330 55.415 1.00 52.60 99 PHE A N 1
ATOM 745 C CA . PHE A 1 99 ? 5.827 2.065 55.233 1.00 53.81 99 PHE A CA 1
ATOM 746 C C . PHE A 1 99 ? 6.574 1.669 56.502 1.00 59.21 99 PHE A C 1
ATOM 747 O O . PHE A 1 99 ? 6.376 0.560 57.001 1.00 59.97 99 PHE A O 1
ATOM 755 N N . ALA A 1 100 ? 7.428 2.549 57.018 1.00 56.53 100 ALA A N 1
ATOM 756 C CA . ALA A 1 100 ? 8.303 2.178 58.128 1.00 58.80 100 ALA A CA 1
ATOM 757 C C . ALA A 1 100 ? 7.489 1.786 59.344 1.00 58.48 100 ALA A C 1
ATOM 758 O O . ALA A 1 100 ? 7.886 0.919 60.125 1.00 57.46 100 ALA A O 1
ATOM 760 N N . HIS A 1 101 ? 6.340 2.434 59.487 1.00 59.49 101 HIS A N 1
ATOM 761 C CA . HIS A 1 101 ? 5.429 2.121 60.567 1.00 59.95 101 HIS A CA 1
ATOM 762 C C . HIS A 1 101 ? 4.845 0.721 60.395 1.00 60.04 101 HIS A C 1
ATOM 763 O O . HIS A 1 101 ? 4.680 -0.014 61.371 1.00 60.16 101 HIS A O 1
ATOM 770 N N . GLN A 1 102 ? 4.544 0.346 59.156 1.00 57.77 102 GLN A N 1
ATOM 771 C CA . GLN A 1 102 ? 3.902 -0.939 58.899 1.00 56.20 102 GLN A CA 1
ATOM 772 C C . GLN A 1 102 ? 4.887 -2.112 58.964 1.00 55.83 102 GLN A C 1
ATOM 773 O O . GLN A 1 102 ? 4.487 -3.252 59.206 1.00 56.50 102 GLN A O 1
ATOM 779 N N . LEU A 1 103 ? 6.170 -1.829 58.761 1.00 53.04 103 LEU A N 1
ATOM 780 C CA . LEU A 1 103 ? 7.214 -2.846 58.882 1.00 52.77 103 LEU A CA 1
ATOM 781 C C . LEU A 1 103 ? 7.585 -3.122 60.334 1.00 54.16 103 LEU A C 1
ATOM 782 O O . LEU A 1 103 ? 7.827 -4.264 60.721 1.00 52.43 103 LEU A O 1
ATOM 787 N N . GLY A 1 104 ? 7.662 -2.058 61.125 1.00 53.38 104 GLY A N 1
ATOM 788 C CA . GLY A 1 104 ? 8.065 -2.173 62.514 1.00 58.07 104 GLY A CA 1
ATOM 789 C C . GLY A 1 104 ? 9.572 -2.118 62.688 1.00 58.55 104 GLY A C 1
ATOM 790 O O . GLY A 1 104 ? 10.304 -1.845 61.732 1.00 54.06 104 GLY A O 1
ATOM 791 N N . PRO A 1 105 ? 10.049 -2.399 63.912 1.00 56.70 105 PRO A N 1
ATOM 792 C CA . PRO A 1 105 ? 11.472 -2.301 64.260 1.00 54.71 105 PRO A CA 1
ATOM 793 C C . PRO A 1 105 ? 12.352 -3.329 63.549 1.00 52.68 105 PRO A C 1
ATOM 794 O O . PRO A 1 105 ? 13.539 -3.411 63.858 1.00 54.69 105 PRO A O 1
ATOM 798 N N . GLY A 1 106 ? 11.781 -4.095 62.622 1.00 50.48 106 GLY A N 1
ATOM 799 C CA . GLY A 1 106 ? 12.548 -5.038 61.827 1.00 43.91 106 GLY A CA 1
ATOM 800 C C . GLY A 1 106 ? 13.356 -4.327 60.760 1.00 43.70 106 GLY A C 1
ATOM 801 O O . GLY A 1 106 ? 14.337 -4.859 60.243 1.00 39.70 106 GLY A O 1
ATOM 802 N N . LEU A 1 107 ? 12.936 -3.110 60.435 1.00 40.14 107 LEU A N 1
ATOM 803 C CA . LEU A 1 107 ? 13.641 -2.285 59.460 1.00 43.09 107 LEU A CA 1
ATOM 804 C C . LEU A 1 107 ? 14.905 -1.701 60.081 1.00 35.71 107 LEU A C 1
ATOM 805 O O . LEU A 1 107 ? 14.838 -0.984 61.074 1.00 42.56 107 LEU A O 1
ATOM 810 N N . PRO A 1 108 ? 16.064 -2.009 59.494 1.00 36.35 108 PRO A N 1
ATOM 811 C CA . PRO A 1 108 ? 17.358 -1.663 60.089 1.00 37.10 108 PRO A CA 1
ATOM 812 C C . PRO A 1 108 ? 17.621 -0.166 60.203 1.00 42.40 108 PRO A C 1
ATOM 813 O O . PRO A 1 108 ? 17.224 0.611 59.338 1.00 38.89 108 PRO A O 1
ATOM 817 N N . ASN A 1 109 ? 18.313 0.217 61.269 1.00 43.58 109 ASN A N 1
ATOM 818 C CA . ASN A 1 109 ? 18.723 1.600 61.460 1.00 42.57 109 ASN A CA 1
ATOM 819 C C . ASN A 1 109 ? 19.626 2.060 60.318 1.00 46.33 109 ASN A C 1
ATOM 820 O O . ASN A 1 109 ? 20.478 1.305 59.852 1.00 49.37 109 ASN A O 1
ATOM 825 N N . GLY A 1 110 ? 19.423 3.288 59.852 1.00 48.17 110 GLY A N 1
ATOM 826 C CA . GLY A 1 110 ? 20.274 3.858 58.823 1.00 43.59 110 GLY A CA 1
ATOM 827 C C . GLY A 1 110 ? 19.827 3.570 57.403 1.00 42.76 110 GLY A C 1
ATOM 828 O O . GLY A 1 110 ? 20.457 4.019 56.448 1.00 44.31 110 GLY A O 1
ATOM 829 N N . THR A 1 111 ? 18.737 2.824 57.261 1.00 40.83 111 THR A N 1
ATOM 830 C CA . THR A 1 111 ? 18.262 2.411 55.946 1.00 38.53 111 THR A CA 1
ATOM 831 C C . THR A 1 111 ? 17.750 3.584 55.121 1.00 34.79 111 THR A C 1
ATOM 832 O O . THR A 1 111 ? 16.899 4.338 55.581 1.00 38.22 111 THR A O 1
ATOM 836 N N . ILE A 1 112 ? 18.260 3.728 53.903 1.00 38.54 112 ILE A N 1
ATOM 837 C CA . ILE A 1 112 ? 17.702 4.699 52.973 1.00 35.73 112 ILE A CA 1
ATOM 838 C C . ILE A 1 112 ? 16.512 4.088 52.246 1.00 33.13 112 ILE A C 1
ATOM 839 O O . ILE A 1 112 ? 16.647 3.178 51.430 1.00 36.66 112 ILE A O 1
ATOM 844 N N . ILE A 1 113 ? 15.344 4.614 52.577 1.00 33.27 113 ILE A N 1
ATOM 845 C CA . ILE A 1 113 ? 14.065 4.163 52.063 1.00 34.48 113 ILE A CA 1
ATOM 846 C C . ILE A 1 113 ? 13.769 4.645 50.643 1.00 38.79 113 ILE A C 1
ATOM 847 O O . ILE A 1 113 ? 13.190 3.926 49.829 1.00 38.70 113 ILE A O 1
ATOM 852 N N . LYS A 1 11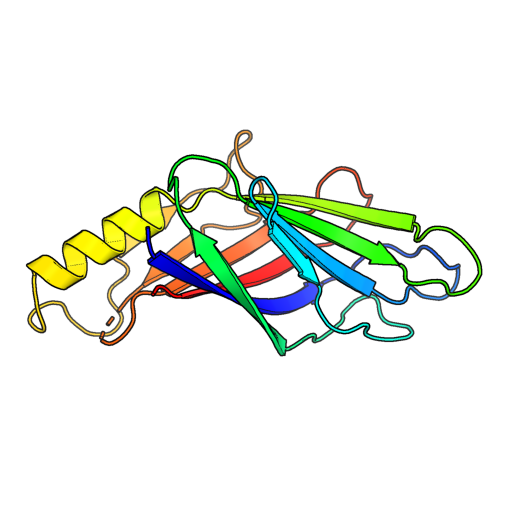4 ? 14.167 5.874 50.340 1.00 31.41 114 LYS A N 1
ATOM 853 C CA . LYS A 1 114 ? 13.858 6.438 49.041 1.00 36.20 114 LYS A CA 1
ATOM 854 C C . LYS A 1 114 ? 14.946 7.431 48.649 1.00 32.30 114 LYS A C 1
ATOM 855 O O . LYS A 1 114 ? 15.508 8.096 49.509 1.00 32.86 114 LYS A O 1
ATOM 861 N N . LYS A 1 115 ? 15.279 7.469 47.365 1.00 29.72 115 LYS A N 1
ATOM 862 C CA . LYS A 1 115 ? 16.153 8.496 46.807 1.00 32.67 115 LYS A CA 1
ATOM 863 C C . LYS A 1 115 ? 15.366 9.312 45.794 1.00 38.79 115 LYS A C 1
ATOM 864 O O . LYS A 1 115 ? 14.731 8.752 44.904 1.00 32.96 115 LYS A O 1
ATOM 870 N N . ILE A 1 116 ? 15.386 10.634 45.931 1.00 27.82 116 ILE A N 1
ATOM 871 C CA . ILE A 1 116 ? 14.687 11.477 44.977 1.00 29.12 116 ILE A CA 1
ATOM 872 C C . ILE A 1 116 ? 15.699 12.295 44.182 1.00 31.01 116 ILE A C 1
ATOM 873 O O . ILE A 1 116 ? 16.503 13.026 44.751 1.00 28.86 116 ILE A O 1
ATOM 878 N N . GLU A 1 117 ? 15.669 12.153 42.862 1.00 35.01 117 GLU A N 1
ATOM 879 C CA . GLU A 1 117 ? 16.679 12.788 42.024 1.00 35.96 117 GLU A CA 1
ATOM 880 C C . GLU A 1 117 ? 16.297 14.215 41.664 1.00 24.91 117 GLU A C 1
ATOM 881 O O . GLU A 1 117 ? 15.130 14.499 41.424 1.00 24.58 117 GLU A O 1
ATOM 887 N N . PRO A 1 118 ? 17.289 15.117 41.614 1.00 24.08 118 PRO A N 1
ATOM 888 C CA . PRO A 1 118 ? 16.983 16.456 41.099 1.00 24.66 118 PRO A CA 1
ATOM 889 C C . PRO A 1 118 ? 16.467 16.381 39.670 1.00 25.80 118 PRO A C 1
ATOM 890 O O . PRO A 1 118 ? 16.942 15.556 38.894 1.00 25.17 118 PRO A O 1
ATOM 894 N N . SER A 1 119 ? 15.507 17.229 39.331 1.00 23.14 119 SER A N 1
ATOM 895 C CA . SER A 1 119 ? 15.003 17.271 37.970 1.00 22.95 119 SER A CA 1
ATOM 896 C C . SER A 1 119 ? 14.509 18.659 37.705 1.00 25.27 119 SER A C 1
ATOM 897 O O . SER A 1 119 ? 14.547 19.516 38.579 1.00 22.99 119 SER A O 1
ATOM 900 N N . ARG A 1 120 ? 14.018 18.875 36.497 1.00 24.16 120 ARG A N 1
ATOM 901 C CA . ARG A 1 120 ? 13.523 20.185 36.137 1.00 23.17 120 ARG A CA 1
ATOM 902 C C . ARG A 1 120 ? 12.158 20.462 36.726 1.00 28.02 120 ARG A C 1
ATOM 903 O O . ARG A 1 120 ? 11.630 21.559 36.578 1.00 36.12 120 ARG A O 1
ATOM 911 N N . LYS A 1 121 ? 11.592 19.460 37.390 1.00 29.71 121 LYS A N 1
ATOM 912 C CA . LYS A 1 121 ? 10.286 19.603 38.012 1.00 31.07 121 LYS A CA 1
ATOM 913 C C . LYS A 1 121 ? 10.397 19.692 39.527 1.00 28.06 121 LYS A C 1
ATOM 914 O O . LYS A 1 121 ? 9.387 19.623 40.225 1.00 33.00 121 LYS A O 1
ATOM 920 N N . ASN A 1 122 ? 11.615 19.832 40.042 1.00 24.83 122 ASN A N 1
ATOM 921 C CA . ASN A 1 122 ? 11.764 20.122 41.472 1.00 25.80 122 ASN A CA 1
ATOM 922 C C . ASN A 1 122 ? 12.909 21.099 41.752 1.00 22.63 122 ASN A C 1
ATOM 923 O O . ASN A 1 122 ? 13.564 21.591 40.826 1.00 23.19 122 ASN A O 1
ATOM 928 N N . CYS A 1 123 ? 13.122 21.411 43.029 1.00 21.48 123 CYS A N 1
ATOM 929 C CA . CYS A 1 123 ? 14.157 22.369 43.412 1.00 22.30 123 CYS A CA 1
ATOM 930 C C . CYS A 1 123 ? 15.328 21.728 44.154 1.00 20.98 123 CYS A C 1
ATOM 931 O O . CYS A 1 123 ? 16.083 22.412 44.836 1.00 21.60 123 CYS A O 1
ATOM 934 N N . LEU A 1 124 ? 15.499 20.417 44.036 1.00 18.66 124 LEU A N 1
ATOM 935 C CA . LEU A 1 124 ? 16.632 19.785 44.693 1.00 20.87 124 LEU A CA 1
ATOM 936 C C . LEU A 1 124 ? 17.950 20.124 44.008 1.00 24.84 124 LEU A C 1
ATOM 937 O O . LEU A 1 124 ? 18.033 20.122 42.776 1.00 25.76 124 LEU A O 1
ATOM 942 N N . SER A 1 125 ? 18.986 20.387 44.795 1.00 19.55 125 SER A N 1
ATOM 943 C CA . SER A 1 125 ? 20.308 20.635 44.227 1.00 22.76 125 SER A CA 1
ATOM 944 C C . SER A 1 125 ? 21.139 19.345 44.195 1.00 26.84 125 SER A C 1
ATOM 945 O O . SER A 1 125 ? 22.146 19.249 43.488 1.00 24.36 125 SER A O 1
ATOM 948 N N . GLU A 1 126 ? 20.688 18.345 44.947 1.00 23.51 126 GLU A N 1
ATOM 949 C CA . GLU A 1 126 ? 21.302 17.022 44.951 1.00 24.90 126 GLU A CA 1
ATOM 950 C C . GLU A 1 126 ? 20.242 16.013 45.360 1.00 25.60 126 GLU A C 1
ATOM 951 O O . GLU A 1 126 ? 19.164 16.398 45.819 1.00 24.32 126 GLU A O 1
ATOM 957 N N . SER A 1 127 ? 20.541 14.727 45.193 1.00 23.80 127 SER A N 1
ATOM 958 C CA . SER A 1 127 ? 19.580 13.688 45.535 1.00 26.74 127 SER A CA 1
ATOM 959 C C . SER A 1 127 ? 19.174 13.793 46.997 1.00 25.97 127 SER A C 1
ATOM 960 O O . SER A 1 127 ? 20.016 13.997 47.872 1.00 28.72 127 SER A O 1
ATOM 963 N N . SER A 1 128 ? 17.873 13.704 47.234 1.00 25.25 128 SER A N 1
ATOM 964 C CA . SER A 1 128 ? 17.303 13.842 48.572 1.00 28.25 128 SER A CA 1
ATOM 965 C C . SER A 1 128 ? 17.036 12.453 49.106 1.00 27.71 128 SER A C 1
ATOM 966 O O . SER A 1 128 ? 16.401 11.659 48.430 1.00 27.61 128 SER A O 1
ATOM 969 N N . HIS A 1 129 ? 17.530 12.171 50.303 1.00 31.34 129 HIS A N 1
ATOM 970 C CA . HIS A 1 129 ? 17.380 10.850 50.905 1.00 35.70 129 HIS A CA 1
ATOM 971 C C . HIS A 1 129 ? 16.308 10.847 51.970 1.00 31.83 129 HIS A C 1
ATOM 972 O O . HIS A 1 129 ? 16.281 11.722 52.828 1.00 29.39 129 HIS A O 1
ATOM 979 N N . ILE A 1 130 ? 15.416 9.862 51.908 1.00 27.51 130 ILE A N 1
ATOM 980 C CA . ILE A 1 130 ? 14.498 9.599 53.010 1.00 31.09 130 ILE A CA 1
ATOM 981 C C . ILE A 1 130 ? 15.068 8.423 53.787 1.00 32.64 130 ILE A C 1
ATOM 982 O O . ILE A 1 130 ? 15.257 7.351 53.222 1.00 32.76 130 ILE A O 1
ATOM 987 N N . VAL A 1 131 ? 15.353 8.643 55.070 1.00 32.03 131 VAL A N 1
ATOM 988 C CA . VAL A 1 131 ? 16.197 7.757 55.873 1.00 35.26 131 VAL A CA 1
ATOM 989 C C . VAL A 1 131 ? 15.570 7.441 57.234 1.00 38.21 131 VAL A C 1
ATOM 990 O 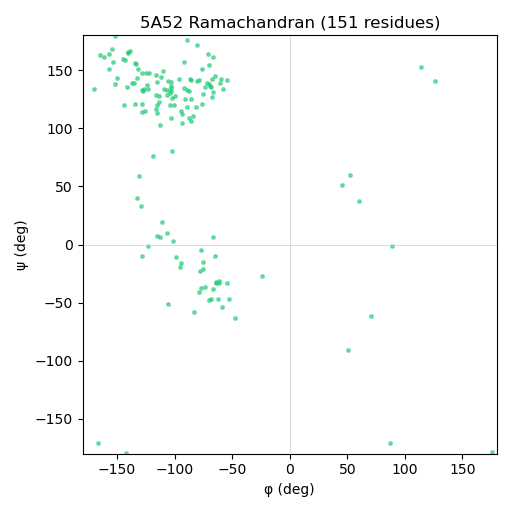O . VAL A 1 131 ? 14.942 8.303 57.835 1.00 36.62 131 VAL A O 1
ATOM 994 N N . LEU A 1 132 ? 15.736 6.212 57.724 1.00 39.56 132 LEU A N 1
ATOM 995 C CA . LEU A 1 132 ? 15.272 5.871 59.070 1.00 40.65 132 LEU A CA 1
ATOM 996 C C . LEU A 1 132 ? 16.365 6.148 60.091 1.00 46.47 132 LEU A C 1
ATOM 997 O O . LEU A 1 132 ? 17.518 5.759 59.895 1.00 41.80 132 LEU A O 1
ATOM 1002 N N . GLY A 1 135 ? 14.484 5.196 64.762 1.00 57.88 1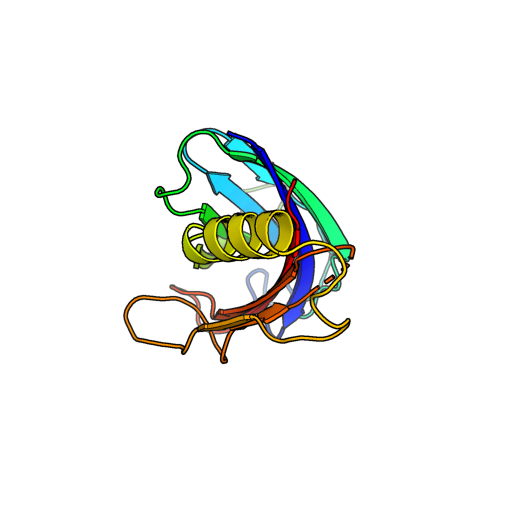35 GLY A N 1
ATOM 1003 C CA . GLY A 1 135 ? 13.137 5.439 65.240 1.00 61.40 135 GLY A CA 1
ATOM 1004 C C . GLY A 1 135 ? 12.434 6.520 64.447 1.00 60.15 135 GLY A C 1
ATOM 1005 O O . GLY A 1 135 ? 11.206 6.533 64.349 1.00 59.05 135 GLY A O 1
ATOM 1006 N N . LYS A 1 136 ? 13.215 7.427 63.873 1.00 58.97 136 LYS A N 1
ATOM 1007 C CA . LYS A 1 136 ? 12.650 8.541 63.123 1.00 55.14 136 LYS A CA 1
ATOM 1008 C C . LYS A 1 136 ? 12.891 8.398 61.627 1.00 43.67 136 LYS A C 1
ATOM 1009 O O . LYS A 1 136 ? 13.994 8.064 61.200 1.00 43.84 136 LYS A O 1
ATOM 1015 N N . ILE A 1 137 ? 11.844 8.631 60.841 1.00 44.64 137 ILE A N 1
ATOM 1016 C CA . ILE A 1 137 ? 12.001 8.788 59.403 1.00 38.65 137 ILE A CA 1
ATOM 1017 C C . ILE A 1 137 ? 12.298 10.250 59.129 1.00 36.41 137 ILE A C 1
ATOM 1018 O O . ILE A 1 137 ? 11.618 11.135 59.639 1.00 38.93 137 ILE A O 1
ATOM 1023 N N . VAL A 1 138 ? 13.316 10.487 58.315 1.00 33.31 138 VAL A N 1
ATOM 1024 C CA . VAL A 1 138 ? 13.833 11.828 58.096 1.00 33.45 138 VAL A CA 1
ATOM 1025 C C . VAL A 1 138 ? 14.113 12.038 56.609 1.00 35.50 138 VAL A C 1
ATOM 1026 O O . VAL A 1 138 ? 14.590 11.126 55.942 1.00 33.84 138 VAL A O 1
ATOM 1030 N N . GLN A 1 139 ? 13.787 13.216 56.077 1.00 31.92 139 GLN A N 1
ATOM 1031 C CA . GLN A 1 139 ? 14.161 13.519 54.698 1.00 31.15 139 GLN A CA 1
ATOM 1032 C C . GLN A 1 139 ? 15.147 14.676 54.653 1.00 26.50 139 GLN A C 1
ATOM 1033 O O . GLN A 1 139 ? 14.856 15.782 55.111 1.00 29.50 139 GLN A O 1
ATOM 1039 N N . ASN A 1 140 ? 16.325 14.412 54.109 1.00 27.37 140 ASN A N 1
ATOM 1040 C CA . ASN A 1 140 ? 17.345 15.441 53.978 1.00 31.66 140 ASN A CA 1
ATOM 1041 C C . ASN A 1 140 ? 17.194 16.126 52.631 1.00 32.47 140 ASN A C 1
ATOM 1042 O O . ASN A 1 140 ? 17.154 15.458 51.611 1.00 28.82 140 ASN A O 1
ATOM 1047 N N . MET A 1 141 ? 17.062 17.452 52.637 1.00 25.40 141 MET A N 1
ATOM 1048 C CA . MET A 1 141 ? 16.843 18.202 51.399 1.00 28.17 141 MET A CA 1
ATOM 1049 C C . MET A 1 141 ? 17.862 19.314 51.290 1.00 26.72 141 MET A C 1
ATOM 1050 O O . MET A 1 141 ? 18.083 20.050 52.245 1.00 28.86 141 MET A O 1
ATOM 1055 N N . PHE A 1 142 ? 18.486 19.427 50.126 1.00 21.82 142 PHE A N 1
ATOM 1056 C CA . PHE A 1 142 ? 19.313 20.577 49.798 1.00 19.49 142 PHE A CA 1
ATOM 1057 C C . PHE A 1 142 ? 18.611 21.265 48.644 1.00 20.83 142 PHE A C 1
ATOM 1058 O O . PHE A 1 142 ? 18.513 20.694 47.570 1.00 22.23 142 PHE A O 1
ATOM 1066 N N . LEU A 1 143 ? 18.092 22.471 48.875 1.00 18.22 143 LEU A N 1
ATOM 1067 C CA . LEU A 1 143 ? 17.244 23.148 47.905 1.00 17.90 143 LEU A CA 1
ATOM 1068 C C . LEU A 1 143 ? 17.984 24.253 47.187 1.00 18.26 143 LEU A C 1
ATOM 1069 O O . LEU A 1 143 ? 18.630 25.080 47.813 1.00 19.63 143 LEU A O 1
ATOM 1074 N N . ARG A 1 144 ? 17.876 24.236 45.870 1.00 17.75 144 ARG A N 1
ATOM 1075 C CA . ARG A 1 144 ? 18.327 25.313 45.007 1.00 17.82 144 ARG A CA 1
ATOM 1076 C C . ARG A 1 144 ? 17.297 26.427 44.950 1.00 20.28 144 ARG A C 1
ATOM 1077 O O . ARG A 1 144 ? 16.177 26.202 44.511 1.00 19.76 144 ARG A O 1
ATOM 1085 N N . LEU A 1 145 ? 17.652 27.635 45.381 1.00 16.42 145 LEU A N 1
ATOM 1086 C CA . LEU A 1 145 ? 16.682 28.723 45.316 1.00 16.66 145 LEU A CA 1
ATOM 1087 C C . LEU A 1 145 ? 16.466 29.217 43.882 1.00 16.33 145 LEU A C 1
ATOM 1088 O O . LEU A 1 145 ? 17.410 29.356 43.098 1.00 17.06 145 LEU A O 1
ATOM 1093 N N . GLN A 1 146 ? 15.198 29.421 43.548 1.00 16.84 146 GLN A N 1
ATOM 1094 C CA . GLN A 1 146 ? 14.765 29.951 42.268 1.00 18.10 146 GLN A CA 1
ATOM 1095 C C . GLN A 1 146 ? 14.619 31.466 42.292 1.00 15.47 146 GLN A C 1
ATOM 1096 O O . GLN A 1 146 ? 14.394 32.072 43.345 1.00 15.83 146 GLN A O 1
ATOM 1102 N N . HIS A 1 147 ? 14.691 32.080 41.111 1.00 14.83 147 HIS A N 1
ATOM 1103 C CA . HIS A 1 147 ? 14.452 33.519 40.969 1.00 14.91 147 HIS A CA 1
ATOM 1104 C C . HIS A 1 147 ? 15.421 34.365 41.790 1.00 15.89 147 HIS A C 1
ATOM 1105 O O . HIS A 1 147 ? 15.063 35.429 42.307 1.00 19.51 147 HIS A O 1
ATOM 1112 N N . VAL A 1 148 ? 16.662 33.900 41.849 1.00 13.26 148 VAL A N 1
ATOM 1113 C CA . VAL A 1 148 ? 17.729 34.620 42.528 1.00 12.84 148 VAL A CA 1
ATOM 1114 C C . VAL A 1 148 ? 19.070 34.148 41.951 1.00 13.76 148 VAL A C 1
ATOM 1115 O O . VAL A 1 148 ? 19.183 33.007 41.490 1.00 15.56 148 VAL A O 1
ATOM 1119 N N . GLU A 1 149 ? 20.074 35.025 41.971 1.00 14.74 149 GLU A N 1
ATOM 1120 C CA . GLU A 1 149 ? 21.326 34.740 41.271 1.00 16.50 149 GLU A CA 1
ATOM 1121 C C . GLU A 1 149 ? 22.207 33.720 41.977 1.00 19.04 149 GLU A C 1
ATOM 1122 O O . GLU A 1 149 ? 23.150 33.200 41.384 1.00 19.68 149 GLU A O 1
ATOM 1128 N N . CYS A 1 150 ? 21.928 33.441 43.252 1.00 14.87 150 CYS A N 1
ATOM 1129 C CA . CYS A 1 150 ? 22.663 32.410 43.971 1.00 16.68 150 CYS A CA 1
ATOM 1130 C C . CYS A 1 150 ? 21.915 32.051 45.244 1.00 15.29 150 CYS A C 1
ATOM 1131 O O . CYS A 1 150 ? 21.023 32.798 45.682 1.00 16.23 150 CYS A O 1
ATOM 1134 N N . GLY A 1 151 ? 22.274 30.899 45.797 1.00 14.68 151 GLY A N 1
ATOM 1135 C CA . GLY A 1 151 ? 21.809 30.512 47.122 1.00 14.36 151 GLY A CA 1
ATOM 1136 C C . GLY A 1 151 ? 21.143 29.155 47.177 1.00 15.08 151 GLY A C 1
ATOM 1137 O O . GLY A 1 151 ? 20.405 28.758 46.265 1.00 15.91 151 GLY A O 1
ATOM 1138 N N . GLU A 1 152 ? 21.431 28.440 48.254 1.00 16.98 152 GLU A N 1
ATOM 1139 C CA . GLU A 1 152 ? 20.800 27.170 48.576 1.00 15.08 152 GLU A CA 1
ATOM 1140 C C . GLU A 1 152 ? 20.415 27.160 50.036 1.00 16.17 152 GLU A C 1
ATOM 1141 O O . GLU A 1 152 ? 21.014 27.868 50.841 1.00 16.96 152 GLU A O 1
ATOM 1147 N N . VAL A 1 153 ? 19.436 26.325 50.364 1.00 16.36 153 VAL A N 1
ATOM 1148 C CA . VAL A 1 153 ? 19.019 26.126 51.754 1.00 15.54 153 VAL A CA 1
ATOM 1149 C C . VAL A 1 153 ? 19.048 24.634 52.062 1.00 16.50 153 VAL A C 1
ATOM 1150 O O . VAL A 1 153 ? 18.550 23.827 51.296 1.00 17.74 153 VAL A O 1
ATOM 1154 N N . GLU A 1 154 ? 19.625 24.283 53.197 1.00 16.36 154 GLU A N 1
ATOM 1155 C CA . GLU A 1 154 ? 19.648 22.891 53.620 1.00 19.64 154 GLU A CA 1
ATOM 1156 C C . GLU A 1 154 ? 18.672 22.703 54.751 1.00 22.17 154 GLU A C 1
ATOM 1157 O O . GLU A 1 154 ? 18.701 23.459 55.717 1.00 20.67 154 GLU A O 1
ATOM 1163 N N . LEU A 1 155 ? 17.795 21.708 54.632 1.00 19.90 155 LEU A N 1
ATOM 1164 C CA . LEU A 1 155 ? 16.857 21.439 55.711 1.00 22.31 155 LEU A CA 1
ATOM 1165 C C . LEU A 1 155 ? 16.680 19.945 55.919 1.00 27.68 155 LEU A C 1
ATOM 1166 O O . LEU A 1 155 ? 17.090 19.146 55.088 1.00 24.70 155 LEU A O 1
ATOM 1171 N N . GLN A 1 156 ? 16.090 19.576 57.049 1.00 23.55 156 GLN A N 1
ATOM 1172 C CA . GLN A 1 156 ? 15.742 18.181 57.281 1.00 26.40 156 GLN A CA 1
ATOM 1173 C C . GLN A 1 156 ? 14.284 18.119 57.690 1.00 25.48 156 GLN A C 1
ATOM 1174 O O . GLN A 1 156 ? 13.851 18.905 58.530 1.00 28.87 156 GLN A O 1
ATOM 1180 N N . LEU A 1 157 ? 13.525 17.205 57.091 1.00 28.05 157 LEU A N 1
ATOM 1181 C CA . LEU A 1 157 ? 12.113 17.045 57.426 1.00 28.68 157 LEU A CA 1
ATOM 1182 C C . LEU A 1 157 ? 11.891 15.925 58.445 1.00 35.27 157 LEU A C 1
ATOM 1183 O O . LEU A 1 157 ? 12.567 14.889 58.399 1.00 32.43 157 LEU A O 1
ATOM 1188 N N . GLU A 1 158 ? 10.945 16.165 59.355 1.00 35.21 158 GLU A N 1
ATOM 1189 C CA . GLU A 1 158 ? 10.476 15.186 60.347 1.00 45.10 158 GLU A CA 1
ATOM 1190 C C . GLU A 1 158 ? 8.947 15.182 60.377 1.00 43.34 158 GLU A C 1
ATOM 1191 O O . GLU A 1 158 ? 8.311 16.179 60.022 1.00 41.96 158 GLU A O 1
ATOM 1197 N N . TRP A 1 159 ? 8.363 14.064 60.812 1.00 49.73 159 TRP A N 1
ATOM 1198 C CA . TRP A 1 159 ? 6.904 13.887 60.867 1.00 52.08 159 TRP A CA 1
ATOM 1199 C C . TRP A 1 159 ? 6.565 12.606 61.628 1.00 61.00 159 TRP A C 1
ATOM 1200 O O . TRP A 1 159 ? 7.165 11.561 61.371 1.00 61.86 159 TRP A O 1
ATOM 1211 N N . ILE A 1 160 ? 5.600 12.669 62.548 1.00 63.57 160 ILE A N 1
ATOM 1212 C CA . ILE A 1 160 ? 4.881 13.896 62.878 1.00 57.77 160 ILE A CA 1
ATOM 1213 C C . ILE A 1 160 ? 5.313 14.444 64.233 1.00 63.71 160 ILE A C 1
ATOM 1214 O O . ILE A 1 160 ? 5.429 13.696 65.204 1.00 60.65 160 ILE A O 1
#

Radius of gyration: 16.07 Å; Cα contacts (8 Å, |Δi|>4): 386; chains: 1; bounding box: 32×56×29 Å

Nearest PDB structures (foldseek):
  5a52-assembly1_A-2  TM=1.006E+00  e=3.431E-29  Arabidopsis thaliana
  5a4x-assembly1_A  TM=9.598E-01  e=1.065E-21  Arabidopsis thaliana
  5a4x-assembly2_B  TM=9.537E-01  e=9.615E-22  Arabidopsis thaliana
  5a50-assembly1_B  TM=9.702E-01  e=2.817E-21  Arabidopsis thaliana
  4v29-assembly1_B  TM=9.574E-01  e=9.143E-21  Arabidopsis thaliana

Secondary structure (DSSP, 8-state):
-EEEEEEEEEEESPPPSSSS---EEEEEEETTEEEEPPP-SS-SS----EEEEEEES-TTSPEEEEEEE--TTSPPEEEEEEEE--HHHHHHHHHHHHH-TTSPTT-EEEEE---TTS-BSSPEEEE----EEEEEEEPBSSSS-EEEEEEEE-